Protein AF-F8FN67-F1 (afdb_monomer)

pLDDT: mean 71.43, std 18.21, range [33.31, 90.38]

Structure (mmCIF, N/CA/C/O backbone):
data_AF-F8FN67-F1
#
_entry.id   AF-F8FN67-F1
#
loop_
_atom_site.group_PDB
_atom_site.id
_atom_site.type_symbol
_atom_site.label_atom_id
_atom_site.label_alt_id
_atom_site.label_comp_id
_atom_site.label_asym_id
_atom_site.label_entity_id
_atom_site.label_seq_id
_atom_site.pdbx_PDB_ins_code
_atom_site.Cartn_x
_atom_site.Cartn_y
_atom_site.Cartn_z
_atom_site.occupancy
_atom_site.B_iso_or_equiv
_atom_site.auth_seq_id
_atom_site.auth_comp_id
_atom_site.auth_asym_id
_atom_site.auth_atom_id
_atom_site.pdbx_PDB_model_num
ATOM 1 N N . MET A 1 1 ? 22.986 -4.607 -17.324 1.00 46.34 1 MET A N 1
ATOM 2 C CA . MET A 1 1 ? 21.790 -3.738 -17.267 1.00 46.34 1 MET A CA 1
ATOM 3 C C . MET A 1 1 ? 22.023 -2.712 -16.168 1.00 46.34 1 MET A C 1
ATOM 5 O O . MET A 1 1 ? 22.145 -3.105 -15.016 1.00 46.34 1 MET A O 1
ATOM 9 N N . LYS A 1 2 ? 22.223 -1.430 -16.507 1.00 46.59 2 LYS A N 1
ATOM 10 C CA . LYS A 1 2 ? 22.364 -0.364 -15.502 1.00 46.59 2 LYS A CA 1
ATOM 11 C C . LYS A 1 2 ? 20.965 -0.042 -14.989 1.00 46.59 2 LYS A C 1
ATOM 13 O O . LYS A 1 2 ? 20.257 0.749 -15.600 1.00 46.59 2 LYS A O 1
ATOM 18 N N . PHE A 1 3 ? 20.554 -0.720 -13.922 1.00 57.34 3 PHE A N 1
ATOM 19 C CA . PHE A 1 3 ? 19.351 -0.337 -13.197 1.00 57.34 3 PHE A CA 1
ATOM 20 C C . PHE A 1 3 ? 19.550 1.086 -12.668 1.00 57.34 3 PHE A C 1
ATOM 22 O O . PHE A 1 3 ? 20.574 1.353 -12.029 1.00 57.34 3 PHE A O 1
ATOM 29 N N . PRO A 1 4 ? 18.635 2.019 -12.954 1.00 72.75 4 PRO A N 1
ATOM 30 C CA . PRO A 1 4 ? 18.733 3.345 -12.385 1.00 72.75 4 PRO A CA 1
ATOM 31 C C . PRO A 1 4 ? 18.597 3.267 -10.860 1.00 72.75 4 PRO A C 1
ATOM 33 O O . PRO A 1 4 ? 17.609 2.762 -10.329 1.00 72.75 4 PRO A O 1
ATOM 36 N N . TRP A 1 5 ? 19.589 3.792 -10.144 1.00 71.12 5 TRP A N 1
ATOM 37 C CA . TRP A 1 5 ? 19.638 3.798 -8.678 1.00 71.12 5 TRP A CA 1
ATOM 38 C C . TRP A 1 5 ? 18.404 4.456 -8.028 1.00 71.12 5 TRP A C 1
ATOM 40 O O . TRP A 1 5 ? 18.045 4.105 -6.903 1.00 71.12 5 TRP A O 1
ATOM 50 N N . TYR A 1 6 ? 17.722 5.360 -8.744 1.00 75.19 6 TYR A N 1
ATOM 51 C CA . TYR A 1 6 ? 16.528 6.051 -8.256 1.00 75.19 6 TYR A CA 1
ATOM 52 C C . TYR A 1 6 ? 15.323 5.113 -8.071 1.00 75.19 6 TYR A C 1
ATOM 54 O O . TYR A 1 6 ? 14.563 5.289 -7.123 1.00 75.19 6 TYR A O 1
ATOM 62 N N . GLU A 1 7 ? 15.156 4.082 -8.908 1.00 71.62 7 GLU A N 1
ATOM 63 C CA . GLU A 1 7 ? 14.030 3.142 -8.775 1.00 71.62 7 GLU A CA 1
ATOM 64 C C . GLU A 1 7 ? 14.198 2.228 -7.562 1.00 71.62 7 GLU A C 1
ATOM 66 O O . GLU A 1 7 ? 13.234 1.891 -6.869 1.00 71.62 7 GLU A O 1
ATOM 71 N N . TYR A 1 8 ? 15.441 1.846 -7.275 1.00 75.19 8 TYR A N 1
ATOM 72 C CA . TYR A 1 8 ? 15.770 1.074 -6.085 1.00 75.19 8 TYR A CA 1
ATOM 73 C C . TYR A 1 8 ? 15.570 1.909 -4.815 1.00 75.19 8 TYR A C 1
ATOM 75 O O . TYR A 1 8 ? 14.947 1.443 -3.860 1.00 75.19 8 TYR A O 1
ATOM 83 N N . ALA A 1 9 ? 16.016 3.169 -4.836 1.00 79.44 9 ALA A N 1
ATOM 84 C CA . ALA A 1 9 ? 15.790 4.111 -3.746 1.00 79.44 9 ALA A CA 1
ATOM 85 C C . ALA A 1 9 ? 14.291 4.340 -3.488 1.00 79.44 9 ALA A C 1
ATOM 87 O O . ALA A 1 9 ? 13.869 4.314 -2.334 1.00 79.44 9 ALA A O 1
ATOM 88 N N . ALA A 1 10 ? 13.475 4.483 -4.539 1.00 77.25 10 ALA A N 1
ATOM 89 C CA . ALA A 1 10 ? 12.026 4.630 -4.416 1.00 77.25 10 ALA A CA 1
ATOM 90 C C . ALA A 1 10 ? 11.368 3.396 -3.774 1.00 77.25 10 ALA A C 1
ATOM 92 O O . ALA A 1 10 ? 10.597 3.536 -2.826 1.00 77.25 10 ALA A O 1
ATOM 93 N N . ASN A 1 11 ? 11.722 2.183 -4.215 1.00 77.50 11 ASN A N 1
ATOM 94 C CA . ASN A 1 11 ? 11.206 0.950 -3.612 1.00 77.50 11 ASN A CA 1
ATOM 95 C C . ASN A 1 11 ? 11.574 0.846 -2.127 1.00 77.50 11 ASN A C 1
ATOM 97 O O . ASN A 1 11 ? 10.698 0.631 -1.290 1.00 77.50 11 ASN A O 1
ATOM 101 N N . ILE A 1 12 ? 12.846 1.052 -1.777 1.00 82.06 12 ILE A N 1
ATOM 102 C CA . ILE A 1 12 ? 13.275 1.022 -0.374 1.00 82.06 12 ILE A CA 1
ATOM 103 C C . ILE A 1 12 ?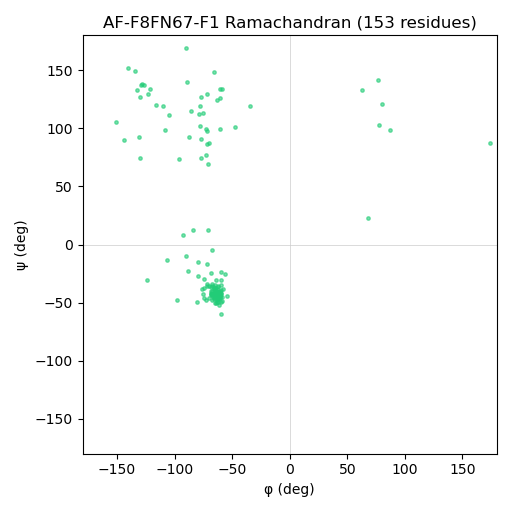 12.552 2.093 0.437 1.00 82.06 12 ILE A C 1
ATOM 105 O O . ILE A 1 12 ? 12.070 1.792 1.525 1.00 82.06 12 ILE A O 1
ATOM 109 N N . ALA A 1 13 ? 12.422 3.313 -0.084 1.00 84.12 13 ALA A N 1
ATOM 110 C CA . ALA A 1 13 ? 11.707 4.381 0.603 1.00 84.12 13 ALA A CA 1
ATOM 111 C C . ALA A 1 13 ? 10.250 3.986 0.885 1.00 84.12 13 ALA A C 1
ATOM 113 O O . ALA A 1 13 ? 9.796 4.136 2.016 1.00 84.12 13 ALA A O 1
ATOM 114 N N . THR A 1 14 ? 9.537 3.406 -0.089 1.00 80.81 14 THR A N 1
ATOM 115 C CA . THR A 1 14 ? 8.152 2.943 0.124 1.00 80.81 14 THR A CA 1
ATOM 116 C C . THR A 1 14 ? 8.056 1.845 1.183 1.00 80.81 14 THR A C 1
ATOM 118 O O . THR A 1 14 ? 7.180 1.908 2.043 1.00 80.81 14 THR A O 1
ATOM 121 N N . ILE A 1 15 ? 8.994 0.892 1.186 1.00 85.25 15 ILE A N 1
ATOM 122 C CA . ILE A 1 15 ? 9.070 -0.173 2.193 1.00 85.25 15 ILE A CA 1
ATOM 123 C C . ILE A 1 15 ? 9.326 0.424 3.577 1.00 85.25 15 ILE A C 1
ATOM 125 O O . ILE A 1 15 ? 8.638 0.072 4.530 1.00 85.25 15 ILE A O 1
ATOM 129 N N . VAL A 1 16 ? 10.299 1.330 3.701 1.00 87.56 16 VAL A N 1
ATOM 130 C CA . VAL A 1 16 ? 10.671 1.946 4.981 1.00 87.56 16 VAL A CA 1
ATOM 131 C C . VAL A 1 16 ? 9.527 2.799 5.518 1.00 87.56 16 VAL A C 1
ATOM 133 O O . VAL A 1 16 ? 9.200 2.685 6.694 1.00 87.56 16 VAL A O 1
ATOM 136 N N . ILE A 1 17 ? 8.874 3.601 4.673 1.00 86.00 17 ILE A N 1
ATOM 137 C CA . ILE A 1 17 ? 7.734 4.438 5.068 1.00 86.00 17 ILE A CA 1
ATOM 138 C C . ILE A 1 17 ? 6.534 3.565 5.456 1.00 86.00 17 ILE A C 1
ATOM 140 O O . ILE A 1 17 ? 5.934 3.793 6.505 1.00 86.00 17 ILE A O 1
ATOM 144 N N . GLY A 1 18 ? 6.210 2.535 4.667 1.00 83.69 18 GLY A N 1
ATOM 145 C CA . GLY A 1 18 ? 5.115 1.608 4.965 1.00 83.69 18 GLY A CA 1
ATOM 146 C C . GLY A 1 18 ? 5.364 0.790 6.235 1.00 83.69 18 GLY A C 1
ATOM 147 O O . GLY A 1 18 ? 4.474 0.650 7.076 1.00 83.69 18 GLY A O 1
ATOM 148 N N . ALA A 1 19 ? 6.590 0.302 6.436 1.00 85.75 19 ALA A N 1
ATOM 149 C CA . ALA A 1 19 ? 6.988 -0.419 7.642 1.00 85.75 19 ALA A CA 1
ATOM 150 C C . ALA A 1 19 ? 7.000 0.497 8.874 1.00 85.75 19 ALA A C 1
ATOM 152 O O . ALA A 1 19 ? 6.417 0.157 9.899 1.00 85.75 19 ALA A O 1
ATOM 153 N N . ALA A 1 20 ? 7.608 1.682 8.785 1.00 87.75 20 ALA A N 1
ATOM 154 C CA . ALA A 1 20 ? 7.634 2.639 9.888 1.00 87.75 20 ALA A CA 1
ATOM 155 C C . ALA A 1 20 ? 6.220 3.105 10.255 1.00 87.75 20 ALA A C 1
ATOM 157 O O . ALA A 1 20 ? 5.874 3.139 11.435 1.00 87.75 20 ALA A O 1
ATOM 158 N N . GLY A 1 21 ? 5.387 3.397 9.252 1.00 83.25 21 GLY A N 1
ATOM 159 C CA . GLY A 1 21 ? 3.992 3.776 9.429 1.00 83.25 21 GLY A CA 1
ATOM 160 C C . GLY A 1 21 ? 3.179 2.667 10.090 1.00 83.25 21 GLY A C 1
ATOM 161 O O . GLY A 1 21 ? 2.559 2.893 11.125 1.00 83.25 21 GLY A O 1
ATOM 162 N N . SER A 1 22 ? 3.226 1.443 9.559 1.00 84.50 22 SER A N 1
ATOM 163 C CA . SER A 1 22 ? 2.503 0.308 10.151 1.00 84.50 22 SER A CA 1
ATOM 164 C C . SER A 1 22 ? 2.966 0.010 11.580 1.00 84.50 22 SER A C 1
ATOM 166 O O . SER A 1 22 ? 2.125 -0.135 12.466 1.00 84.50 22 SER A O 1
ATOM 168 N N . LEU A 1 23 ? 4.274 0.020 11.854 1.00 85.88 23 LEU A N 1
ATOM 169 C CA . LEU A 1 23 ? 4.810 -0.156 13.208 1.00 85.88 23 LEU A CA 1
ATOM 170 C C . LEU A 1 23 ? 4.384 0.970 14.157 1.00 85.88 23 LEU A C 1
ATOM 172 O O . LEU A 1 23 ? 4.085 0.705 15.322 1.00 85.88 23 LEU A O 1
ATOM 176 N N . PHE A 1 24 ? 4.331 2.216 13.681 1.00 87.38 24 PHE A N 1
ATOM 177 C CA . PHE A 1 24 ? 3.874 3.354 14.477 1.00 87.38 24 PHE A CA 1
ATOM 178 C C . PHE A 1 24 ? 2.402 3.210 14.885 1.00 87.38 24 PHE A C 1
ATOM 180 O O . PHE A 1 24 ? 2.071 3.437 16.049 1.00 87.38 24 PHE A O 1
ATOM 187 N N . LEU A 1 25 ? 1.531 2.761 13.972 1.00 83.19 25 LEU A N 1
ATOM 188 C CA . LEU A 1 25 ? 0.123 2.487 14.284 1.00 83.19 25 LEU A CA 1
ATOM 189 C C . LEU A 1 25 ? -0.037 1.269 15.213 1.00 83.19 25 LEU A C 1
ATOM 191 O O . LEU A 1 25 ? -0.783 1.329 16.190 1.00 83.19 25 LEU A O 1
ATOM 195 N N . ILE A 1 26 ? 0.705 0.183 14.967 1.00 86.06 26 ILE A N 1
ATOM 196 C CA . ILE A 1 26 ? 0.653 -1.041 15.788 1.00 86.06 26 ILE A CA 1
ATOM 197 C C . ILE A 1 26 ? 1.088 -0.771 17.232 1.00 86.06 26 ILE A C 1
ATOM 199 O O . ILE A 1 26 ? 0.506 -1.334 18.159 1.00 86.06 26 ILE A O 1
ATOM 203 N N . LYS A 1 27 ? 2.068 0.117 17.448 1.00 84.12 27 LYS A N 1
ATOM 204 C CA . LYS A 1 27 ? 2.530 0.497 18.793 1.00 84.12 27 LYS A CA 1
ATOM 205 C C . LYS A 1 27 ? 1.433 1.103 19.670 1.00 84.12 27 LYS A C 1
ATOM 207 O O . LYS A 1 27 ? 1.566 1.045 20.888 1.00 84.12 27 LYS A O 1
ATOM 212 N N . ARG A 1 28 ? 0.370 1.667 19.086 1.00 83.00 28 ARG A N 1
ATOM 213 C CA . ARG A 1 28 ? -0.735 2.262 19.848 1.00 83.00 28 ARG A CA 1
ATOM 214 C C . ARG A 1 28 ? -1.612 1.200 20.514 1.00 83.00 28 ARG A C 1
ATOM 216 O O . ARG A 1 28 ? -1.848 1.297 21.709 1.00 83.00 28 ARG A O 1
ATOM 223 N N . ASP A 1 29 ? -2.021 0.170 19.766 1.00 83.62 29 ASP A N 1
ATOM 224 C CA . ASP A 1 29 ? -2.776 -0.982 20.288 1.00 83.62 29 ASP A CA 1
ATOM 225 C C . ASP A 1 29 ? -2.373 -2.292 19.589 1.00 83.62 29 ASP A C 1
ATOM 227 O O . ASP A 1 29 ? -2.983 -2.726 18.604 1.00 83.62 29 ASP A O 1
ATOM 231 N N . LEU A 1 30 ? -1.371 -2.976 20.147 1.00 82.38 30 LEU A N 1
ATOM 232 C CA . LEU A 1 30 ? -0.729 -4.133 19.514 1.00 82.38 30 LEU A CA 1
ATOM 233 C C . LEU A 1 30 ? -1.694 -5.300 19.233 1.00 82.38 30 LEU A C 1
ATOM 235 O O . LEU A 1 30 ? -1.568 -5.981 18.219 1.00 82.38 30 LEU A O 1
ATOM 239 N N . LYS A 1 31 ? -2.683 -5.524 20.109 1.00 85.00 31 LYS A N 1
ATOM 240 C CA . LYS A 1 31 ? -3.628 -6.650 19.986 1.00 85.00 31 LYS A CA 1
ATOM 241 C C . LYS A 1 31 ? -4.595 -6.485 18.814 1.00 85.00 31 LYS A C 1
ATOM 243 O O . LYS A 1 31 ? -4.816 -7.432 18.067 1.00 85.00 31 LYS A O 1
ATOM 248 N N . ARG A 1 32 ? -5.188 -5.296 18.661 1.00 85.25 32 ARG A N 1
ATOM 249 C CA . ARG A 1 32 ? -6.184 -5.032 17.609 1.00 85.25 32 ARG A CA 1
ATOM 250 C C . ARG A 1 32 ? -5.502 -4.762 16.274 1.00 85.25 32 ARG A C 1
ATOM 252 O O . ARG A 1 32 ? -5.834 -5.402 15.281 1.00 85.25 32 ARG A O 1
ATOM 259 N N . TYR A 1 33 ? -4.514 -3.868 16.261 1.00 85.50 33 TYR A N 1
ATOM 260 C CA . TYR A 1 33 ? -3.828 -3.495 15.026 1.00 85.50 33 TYR A CA 1
ATOM 261 C C . TYR A 1 33 ? -2.865 -4.578 14.533 1.00 85.50 33 TYR A C 1
ATOM 263 O O . TYR A 1 33 ? -2.723 -4.735 13.327 1.00 85.50 33 TYR A O 1
ATOM 271 N N . GLY A 1 34 ? -2.268 -5.383 15.420 1.00 84.94 34 GLY A N 1
ATOM 272 C CA . GLY A 1 34 ? -1.431 -6.518 15.015 1.00 84.94 34 GLY A CA 1
ATOM 273 C C . GLY A 1 34 ? -2.218 -7.616 14.293 1.00 84.94 34 GLY A C 1
ATOM 274 O O . GLY A 1 34 ? -1.776 -8.108 13.256 1.00 84.94 34 GLY A O 1
ATOM 275 N N . LEU A 1 35 ? -3.421 -7.954 14.781 1.00 88.56 35 LEU A N 1
ATOM 276 C CA . LEU A 1 35 ? -4.300 -8.912 14.101 1.00 88.56 35 LEU A CA 1
ATOM 277 C C . LEU A 1 35 ? -4.770 -8.369 12.742 1.00 88.56 35 LEU A C 1
ATOM 279 O O . LEU A 1 35 ? -4.734 -9.090 11.746 1.00 88.56 35 LEU A O 1
ATOM 283 N N . LEU A 1 36 ? -5.162 -7.088 12.686 1.00 87.94 36 LEU A N 1
ATOM 284 C CA . LEU A 1 36 ? -5.516 -6.431 11.424 1.00 87.94 36 LEU A CA 1
ATOM 285 C C . LEU A 1 36 ? -4.345 -6.407 10.436 1.00 87.94 36 LEU A C 1
ATOM 287 O O . LEU A 1 36 ? -4.559 -6.615 9.244 1.00 87.94 36 LEU A O 1
ATOM 291 N N . PHE A 1 37 ? -3.121 -6.170 10.908 1.00 88.69 37 PHE A N 1
ATOM 292 C CA . PHE A 1 37 ? -1.924 -6.174 10.070 1.00 88.69 37 PHE A CA 1
ATOM 293 C C . PHE A 1 37 ? -1.690 -7.550 9.435 1.00 88.69 37 PHE A C 1
ATOM 295 O O . PHE A 1 37 ? -1.492 -7.637 8.228 1.00 88.69 37 PHE A O 1
ATOM 302 N N . LEU A 1 38 ? -1.789 -8.635 10.213 1.00 89.12 38 LEU A N 1
ATOM 303 C CA . LEU A 1 38 ? -1.633 -9.994 9.682 1.00 89.12 38 LEU A CA 1
ATOM 304 C C . LEU A 1 38 ? -2.741 -10.370 8.693 1.00 89.12 38 LEU A C 1
ATOM 306 O O . LEU A 1 38 ? -2.445 -10.883 7.615 1.00 89.12 38 LEU A O 1
ATOM 310 N N . LEU A 1 39 ? -4.004 -10.084 9.027 1.00 90.06 39 LEU A N 1
ATOM 311 C CA . LEU A 1 39 ? -5.142 -10.355 8.142 1.00 90.06 39 LEU A CA 1
ATOM 312 C C . LEU A 1 39 ? -5.038 -9.567 6.833 1.00 90.06 39 LEU A C 1
ATOM 314 O O . LEU A 1 39 ? -5.193 -10.137 5.756 1.00 90.06 39 LEU A O 1
ATOM 318 N N . SER A 1 40 ? -4.737 -8.271 6.910 1.00 89.06 40 SER A N 1
ATOM 319 C CA . SER A 1 40 ? -4.585 -7.428 5.719 1.00 89.06 40 SER A CA 1
ATOM 320 C C . SER A 1 40 ? -3.358 -7.798 4.891 1.00 89.06 40 SER A C 1
ATOM 322 O O . SER A 1 40 ? -3.442 -7.792 3.667 1.00 89.06 40 SER A O 1
ATOM 324 N N . GLY A 1 41 ? -2.249 -8.187 5.524 1.00 85.75 41 GLY A N 1
ATOM 325 C CA . GLY A 1 41 ? -1.062 -8.680 4.830 1.00 85.75 41 GLY A CA 1
ATOM 326 C C . GLY A 1 41 ? -1.339 -9.979 4.076 1.00 85.75 41 GLY A C 1
ATOM 327 O O . GLY A 1 41 ? -0.972 -10.097 2.906 1.00 85.75 41 GLY A O 1
ATOM 328 N N . ALA A 1 42 ? -2.044 -10.926 4.703 1.00 88.81 42 ALA A N 1
ATOM 329 C CA . ALA A 1 42 ? -2.429 -12.189 4.076 1.00 88.81 42 ALA A CA 1
ATOM 330 C C . ALA A 1 42 ? -3.394 -11.974 2.900 1.00 88.81 42 ALA A C 1
ATOM 332 O O . ALA A 1 42 ? -3.139 -12.456 1.796 1.00 88.81 42 ALA A O 1
ATOM 333 N N . VAL A 1 43 ? -4.466 -11.203 3.111 1.00 89.44 43 VAL A N 1
ATOM 334 C CA . VAL A 1 43 ? -5.462 -10.909 2.068 1.00 89.44 43 VAL A CA 1
ATOM 335 C C . VAL A 1 43 ? -4.843 -10.091 0.936 1.00 89.44 43 VAL A C 1
ATOM 337 O O . VAL A 1 43 ? -5.037 -10.427 -0.227 1.00 89.44 43 VAL A O 1
ATOM 340 N N . GLY A 1 44 ? -4.051 -9.064 1.250 1.00 84.69 44 GLY A N 1
ATOM 341 C CA . GLY A 1 44 ? -3.386 -8.215 0.261 1.00 84.69 44 GLY A CA 1
ATOM 342 C C . GLY A 1 44 ? -2.391 -8.978 -0.609 1.00 84.69 44 GLY A C 1
ATOM 343 O O . GLY A 1 44 ? -2.394 -8.835 -1.832 1.00 84.69 44 GLY A O 1
ATOM 344 N N . THR A 1 45 ? -1.587 -9.845 0.011 1.00 85.12 45 THR A N 1
ATOM 345 C CA . THR A 1 45 ? -0.666 -10.727 -0.719 1.00 85.12 45 THR A CA 1
ATOM 346 C C . THR A 1 45 ? -1.435 -11.710 -1.599 1.00 85.12 45 THR A C 1
ATOM 348 O O . THR A 1 45 ? -1.080 -11.883 -2.764 1.00 85.12 45 THR A O 1
ATOM 351 N N . GLY A 1 46 ? -2.504 -12.321 -1.077 1.00 86.38 46 GLY A N 1
ATOM 352 C CA . GLY A 1 46 ? -3.351 -13.247 -1.831 1.00 86.38 46 GLY A CA 1
ATOM 353 C C . GLY A 1 46 ? -4.026 -12.588 -3.034 1.00 86.38 46 GLY A C 1
ATOM 354 O O . GLY A 1 46 ? -4.015 -13.148 -4.128 1.00 86.38 46 GLY A O 1
ATOM 355 N N . LEU A 1 47 ? -4.540 -11.367 -2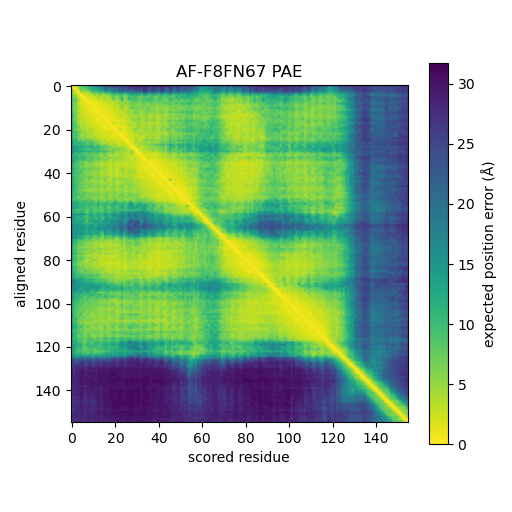.865 1.00 84.50 47 LEU A N 1
ATOM 356 C CA . LEU A 1 47 ? -5.167 -10.601 -3.942 1.00 84.50 47 LEU A CA 1
ATOM 357 C C . LEU A 1 47 ? -4.150 -10.230 -5.033 1.00 84.50 47 LEU A C 1
ATOM 359 O O . LEU A 1 47 ? -4.417 -10.423 -6.216 1.00 84.50 47 LEU A O 1
ATOM 363 N N . CYS A 1 48 ? -2.951 -9.779 -4.645 1.00 79.75 48 CYS A N 1
ATOM 364 C CA . CYS A 1 48 ? -1.871 -9.515 -5.600 1.00 79.75 48 CYS A CA 1
ATOM 365 C C . CYS A 1 48 ? -1.442 -10.780 -6.345 1.00 79.75 48 CYS A C 1
ATOM 367 O O . CYS A 1 48 ? -1.213 -10.736 -7.552 1.00 79.75 48 CYS A O 1
ATOM 369 N N . TYR A 1 49 ? -1.355 -11.916 -5.650 1.00 81.56 49 TYR A N 1
ATOM 370 C CA . TYR A 1 49 ? -1.045 -13.194 -6.283 1.00 81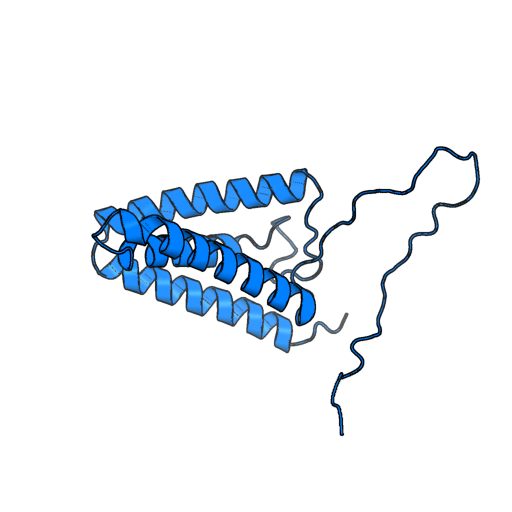.56 49 TYR A CA 1
ATOM 371 C C . TYR A 1 49 ? -2.112 -13.580 -7.315 1.00 81.56 49 TYR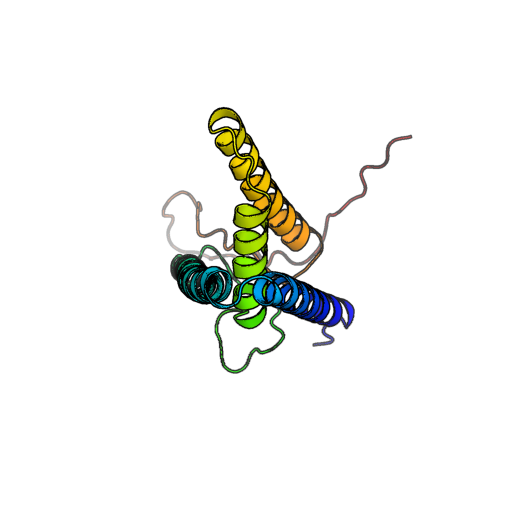 A C 1
ATOM 373 O O . TYR A 1 49 ? -1.767 -13.971 -8.428 1.00 81.56 49 TYR A O 1
ATOM 381 N N . ALA A 1 50 ? -3.395 -13.392 -6.989 1.00 84.06 50 ALA A N 1
ATOM 382 C CA . ALA A 1 50 ? -4.496 -13.626 -7.919 1.00 84.06 50 ALA A CA 1
ATOM 383 C C . ALA A 1 50 ? -4.401 -12.734 -9.169 1.00 84.06 50 ALA A C 1
ATOM 385 O O . ALA A 1 50 ? -4.598 -13.224 -10.278 1.00 84.06 50 ALA A O 1
ATOM 386 N N . PHE A 1 51 ? -4.032 -11.458 -9.024 1.00 80.44 51 PHE A N 1
ATOM 387 C CA . PHE A 1 51 ? -3.858 -10.553 -10.165 1.00 80.44 51 PHE A CA 1
ATOM 388 C C . PHE A 1 51 ? -2.671 -10.913 -11.066 1.00 80.44 51 PHE A C 1
ATOM 390 O O . PHE A 1 51 ? -2.760 -10.776 -12.287 1.00 80.44 51 PHE A O 1
ATOM 397 N N . VAL A 1 52 ? -1.575 -11.409 -10.492 1.00 79.12 52 VAL A N 1
ATOM 398 C CA . VAL A 1 52 ? -0.445 -11.934 -11.275 1.00 79.12 52 VAL A CA 1
ATOM 399 C C . VAL A 1 52 ? -0.832 -13.213 -12.001 1.00 79.12 52 VAL A C 1
ATOM 401 O O . VAL A 1 52 ? -0.495 -13.372 -13.170 1.00 79.12 52 VAL A O 1
ATOM 404 N N . LEU A 1 53 ? -1.565 -14.107 -11.333 1.00 80.00 53 LEU A N 1
ATOM 405 C CA . LEU A 1 53 ? -2.028 -15.361 -11.925 1.00 80.00 53 LEU A CA 1
ATOM 406 C C . LEU A 1 53 ? -3.031 -15.120 -13.061 1.00 80.00 53 LEU A C 1
ATOM 408 O O . LEU A 1 53 ? -2.961 -15.781 -14.091 1.00 80.00 53 LEU A O 1
ATOM 412 N N . ALA A 1 54 ? -3.912 -14.132 -12.902 1.00 80.00 54 ALA A N 1
ATOM 413 C CA . ALA A 1 54 ? -4.816 -13.663 -13.950 1.00 80.00 54 ALA A CA 1
ATOM 414 C C . ALA A 1 54 ? -4.085 -12.960 -15.110 1.00 80.00 54 ALA A C 1
ATOM 416 O O . ALA A 1 54 ? -4.719 -12.582 -16.091 1.00 80.00 54 ALA A O 1
ATOM 417 N N . GLY A 1 55 ? -2.767 -12.759 -15.006 1.00 71.25 55 GLY A N 1
ATOM 418 C CA . GLY A 1 55 ? -1.970 -12.098 -16.029 1.00 71.25 55 GLY A CA 1
ATOM 419 C C . GLY A 1 55 ? -2.291 -10.614 -16.177 1.00 71.25 55 GLY A C 1
ATOM 420 O O . GLY A 1 55 ? -2.026 -10.062 -17.231 1.00 71.25 55 GLY A O 1
ATOM 421 N N . LEU A 1 56 ? -2.854 -9.955 -15.159 1.00 72.00 56 LEU A N 1
ATOM 422 C CA . LEU A 1 56 ? -3.154 -8.516 -15.196 1.00 72.00 56 LEU A CA 1
ATOM 423 C C . LEU A 1 56 ? -1.902 -7.669 -14.914 1.00 72.00 56 LEU A C 1
ATOM 425 O O . LEU A 1 56 ? -1.788 -6.549 -15.409 1.00 72.00 56 LEU A O 1
ATOM 429 N N . TYR A 1 57 ? -0.941 -8.221 -14.162 1.00 69.56 57 TYR A N 1
ATOM 430 C CA . TYR A 1 57 ? 0.277 -7.526 -13.738 1.00 69.56 57 TYR A CA 1
ATOM 431 C C . TYR A 1 57 ? 1.552 -8.280 -14.093 1.00 69.56 57 TYR A C 1
ATOM 433 O O . TYR A 1 57 ? 1.693 -9.474 -13.827 1.00 69.56 57 TYR A O 1
ATOM 441 N N . ILE A 1 58 ? 2.535 -7.525 -14.581 1.00 68.94 58 ILE A N 1
ATOM 442 C CA . ILE A 1 58 ? 3.934 -7.930 -14.690 1.00 68.94 58 ILE A CA 1
ATOM 443 C C . ILE A 1 58 ? 4.780 -6.935 -13.898 1.00 68.94 58 ILE A C 1
ATOM 445 O O . ILE A 1 58 ? 4.638 -5.722 -14.042 1.00 68.94 58 ILE A O 1
ATOM 449 N N . PHE A 1 59 ? 5.712 -7.444 -13.092 1.00 68.75 59 PHE A N 1
ATOM 450 C CA . PHE A 1 59 ? 6.710 -6.615 -12.410 1.00 68.75 59 PHE A CA 1
ATOM 451 C C . PHE A 1 59 ? 8.082 -6.856 -13.056 1.00 68.75 59 PHE A C 1
ATOM 453 O O . PHE A 1 59 ? 8.717 -7.880 -12.776 1.00 68.75 59 PHE A O 1
ATOM 460 N N . PRO A 1 60 ? 8.540 -5.983 -13.970 1.00 61.38 60 PRO A N 1
ATOM 461 C CA . PRO A 1 60 ? 9.839 -6.151 -14.617 1.00 61.38 60 PRO A CA 1
ATOM 462 C C . PRO A 1 60 ? 10.994 -5.752 -13.684 1.00 61.38 60 PRO A C 1
ATOM 464 O O . PRO A 1 60 ? 12.001 -6.459 -13.625 1.00 61.38 60 PRO A O 1
ATOM 467 N N . ASN A 1 61 ? 10.823 -4.697 -12.878 1.00 60.44 61 ASN A N 1
ATOM 468 C CA . ASN A 1 61 ? 11.831 -4.231 -11.924 1.00 60.44 61 ASN A CA 1
ATOM 469 C C . ASN A 1 61 ? 11.459 -4.619 -10.492 1.00 60.44 61 ASN A C 1
ATOM 47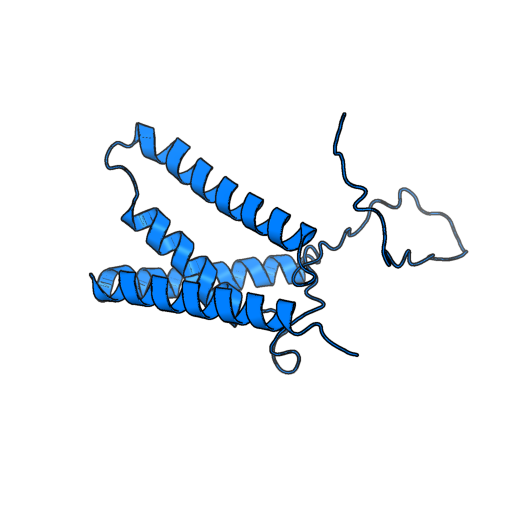1 O O . ASN A 1 61 ? 10.505 -4.101 -9.917 1.00 60.44 61 ASN A O 1
ATOM 475 N N . ARG A 1 62 ? 12.231 -5.543 -9.904 1.00 65.00 62 ARG A N 1
ATOM 476 C CA . ARG A 1 62 ? 12.028 -6.041 -8.536 1.00 65.00 62 ARG A CA 1
ATOM 477 C C . ARG A 1 62 ? 13.334 -5.933 -7.749 1.00 65.00 62 ARG A C 1
ATOM 479 O O . ARG A 1 62 ? 14.370 -6.319 -8.284 1.00 65.00 62 ARG A O 1
ATOM 486 N N . PRO A 1 63 ? 13.300 -5.498 -6.479 1.00 54.94 63 PRO A N 1
ATOM 487 C CA . PRO A 1 63 ? 14.499 -5.421 -5.642 1.00 54.94 63 PRO A CA 1
ATOM 488 C C . PRO A 1 63 ? 15.072 -6.802 -5.273 1.00 54.94 63 PRO A C 1
ATOM 490 O O . PRO A 1 63 ? 16.263 -6.913 -5.010 1.00 54.94 63 PRO A O 1
ATOM 493 N N . ILE A 1 64 ? 14.252 -7.863 -5.280 1.00 57.59 64 ILE A N 1
ATOM 494 C CA . ILE A 1 64 ? 14.673 -9.253 -5.035 1.00 57.59 64 ILE A CA 1
ATOM 495 C C . ILE A 1 64 ? 14.090 -10.120 -6.158 1.00 57.59 64 ILE A C 1
ATOM 497 O O . ILE A 1 64 ? 12.945 -10.557 -6.083 1.00 57.59 64 ILE A O 1
ATOM 501 N N . GLN A 1 65 ? 14.856 -10.328 -7.231 1.00 57.09 65 GLN A N 1
ATOM 502 C CA . GLN A 1 65 ? 14.416 -11.096 -8.409 1.00 57.09 65 GLN A CA 1
ATOM 503 C C . GLN A 1 65 ? 14.499 -12.620 -8.210 1.00 57.09 65 GLN A C 1
ATOM 505 O O . GLN A 1 65 ? 13.918 -13.369 -8.986 1.00 57.09 65 GLN A O 1
ATOM 510 N N . THR A 1 66 ? 15.211 -13.086 -7.180 1.00 53.69 66 THR A N 1
ATOM 511 C CA . THR A 1 66 ? 15.702 -14.473 -7.117 1.00 53.69 66 THR A CA 1
ATOM 512 C C . THR A 1 66 ? 14.726 -15.477 -6.495 1.00 53.69 66 THR A C 1
ATOM 514 O O . THR A 1 66 ? 14.864 -16.667 -6.741 1.00 53.69 66 THR A O 1
ATOM 517 N N . ILE A 1 67 ? 13.762 -15.038 -5.673 1.00 55.91 67 ILE A N 1
ATOM 518 C CA . ILE A 1 67 ? 12.944 -15.964 -4.855 1.00 55.91 67 ILE A CA 1
ATOM 519 C C . ILE A 1 67 ? 11.437 -15.803 -5.104 1.00 55.91 67 ILE A C 1
ATOM 521 O O . ILE A 1 67 ? 10.701 -16.780 -5.013 1.00 55.91 67 ILE A O 1
ATOM 525 N N . TRP A 1 68 ? 10.956 -14.602 -5.448 1.00 57.38 68 TRP A N 1
ATOM 526 C CA . TRP A 1 68 ? 9.517 -14.326 -5.489 1.00 57.38 68 TRP A CA 1
ATOM 527 C C . TRP A 1 68 ? 9.075 -13.664 -6.796 1.00 57.38 68 TRP A C 1
ATOM 529 O O . TRP A 1 68 ? 9.533 -12.582 -7.165 1.00 57.38 68 TRP A O 1
ATOM 539 N N . SER A 1 69 ? 8.070 -14.267 -7.436 1.00 61.31 69 SER A N 1
ATOM 540 C CA . SER A 1 69 ? 7.352 -13.717 -8.594 1.00 61.31 69 SER A CA 1
ATOM 541 C C . SER A 1 69 ? 6.443 -12.529 -8.258 1.00 61.31 69 SER A C 1
ATOM 543 O O . SER A 1 69 ? 5.699 -12.081 -9.130 1.00 61.31 69 SER A O 1
ATOM 545 N N . LEU A 1 70 ? 6.556 -11.930 -7.065 1.00 67.12 70 LEU A N 1
ATOM 546 C CA . LEU A 1 70 ? 5.912 -10.671 -6.668 1.00 67.12 70 LEU A CA 1
ATOM 547 C C . LEU A 1 70 ? 6.858 -9.802 -5.820 1.00 67.12 70 LEU A C 1
ATOM 549 O O . LEU A 1 70 ? 7.686 -10.353 -5.092 1.00 67.12 70 LEU A O 1
ATOM 553 N N . PRO A 1 71 ? 6.716 -8.462 -5.841 1.00 71.81 71 PRO A N 1
ATOM 554 C CA . PRO A 1 71 ? 7.353 -7.565 -4.877 1.00 71.81 71 PRO A CA 1
ATOM 555 C C . PRO A 1 71 ? 6.689 -7.708 -3.494 1.00 71.81 71 PRO A C 1
ATOM 557 O O . PRO A 1 71 ? 5.993 -6.816 -3.012 1.00 71.81 71 PRO A O 1
ATOM 560 N N . PHE A 1 72 ? 6.900 -8.860 -2.853 1.00 75.06 72 PHE A N 1
ATOM 561 C CA . PHE A 1 72 ? 6.246 -9.263 -1.604 1.00 75.06 72 PHE A CA 1
ATOM 562 C C . PHE A 1 72 ? 6.408 -8.221 -0.492 1.00 75.06 72 PHE A C 1
ATOM 564 O O . PHE A 1 72 ? 5.440 -7.856 0.169 1.00 75.06 72 PHE A O 1
ATOM 571 N N . LEU A 1 73 ? 7.620 -7.684 -0.329 1.00 76.44 73 LEU A N 1
ATOM 572 C CA . LEU A 1 73 ? 7.930 -6.743 0.747 1.00 76.44 73 LEU A CA 1
ATOM 573 C C . LEU A 1 73 ? 7.157 -5.422 0.624 1.00 76.44 73 LEU A C 1
ATOM 575 O O . LEU A 1 73 ? 6.716 -4.870 1.628 1.00 76.44 73 LEU A O 1
ATOM 579 N N . VAL A 1 74 ? 6.967 -4.931 -0.604 1.00 76.88 74 VAL A N 1
ATOM 580 C CA . VAL A 1 74 ? 6.193 -3.709 -0.869 1.00 76.88 74 VAL A CA 1
ATOM 581 C C . VAL A 1 74 ? 4.723 -3.957 -0.542 1.00 76.88 74 VAL A C 1
ATOM 583 O O . VAL A 1 74 ? 4.101 -3.154 0.143 1.00 76.88 74 VAL A O 1
ATOM 586 N N . MET A 1 75 ? 4.179 -5.111 -0.936 1.00 79.81 75 MET A N 1
ATOM 587 C CA . MET A 1 75 ? 2.772 -5.437 -0.685 1.00 79.81 75 MET A CA 1
ATOM 588 C C . MET A 1 75 ? 2.471 -5.645 0.801 1.00 79.81 75 MET A C 1
ATOM 590 O O . MET A 1 75 ? 1.490 -5.109 1.309 1.00 79.81 75 MET A O 1
ATOM 594 N N . VAL A 1 76 ? 3.341 -6.352 1.524 1.00 83.81 76 VAL A N 1
ATOM 595 C CA . VAL A 1 76 ? 3.181 -6.625 2.963 1.00 83.81 76 VAL A CA 1
ATOM 596 C C . VAL A 1 76 ? 3.408 -5.385 3.831 1.00 83.81 76 VAL A C 1
ATOM 598 O O . VAL A 1 76 ? 2.994 -5.359 4.984 1.00 83.81 76 VAL A O 1
ATOM 601 N N . THR A 1 77 ? 4.026 -4.330 3.305 1.00 83.62 77 THR A N 1
ATOM 602 C CA . THR A 1 77 ? 4.189 -3.067 4.042 1.00 83.62 77 THR A CA 1
ATOM 603 C C . THR A 1 77 ? 3.120 -2.051 3.659 1.00 83.62 77 THR A C 1
ATOM 605 O O . THR A 1 77 ? 2.477 -1.479 4.538 1.00 83.62 77 THR A O 1
ATOM 608 N N . PHE A 1 78 ? 2.877 -1.859 2.362 1.00 82.12 78 PHE A N 1
ATOM 609 C CA . PHE A 1 78 ? 1.969 -0.836 1.857 1.00 82.12 78 PHE A CA 1
ATOM 610 C C . PHE A 1 78 ? 0.496 -1.190 2.072 1.00 82.12 78 PHE A C 1
ATOM 612 O O . PHE A 1 78 ? -0.260 -0.359 2.571 1.00 82.12 78 PHE A O 1
ATOM 619 N N . VAL A 1 79 ? 0.078 -2.428 1.772 1.00 85.31 79 VAL A N 1
ATOM 620 C CA . VAL A 1 79 ? -1.335 -2.821 1.917 1.00 85.31 79 VAL A CA 1
ATOM 621 C C . VAL A 1 79 ? -1.785 -2.741 3.378 1.00 85.31 79 VAL A C 1
ATOM 623 O O . VAL A 1 79 ? -2.792 -2.076 3.647 1.00 85.31 79 VAL A O 1
ATOM 626 N N . PRO A 1 80 ? -1.054 -3.317 4.352 1.00 86.19 80 PRO A N 1
ATOM 627 C CA . PRO A 1 80 ? -1.456 -3.201 5.746 1.00 86.19 80 PRO A CA 1
ATOM 628 C C . PRO A 1 80 ? -1.401 -1.768 6.257 1.00 86.19 80 PRO A C 1
ATOM 630 O O . PRO A 1 80 ? -2.266 -1.383 7.037 1.00 86.19 80 PRO A O 1
ATOM 633 N N . PHE A 1 81 ? -0.440 -0.954 5.807 1.00 86.62 81 PHE A N 1
ATOM 634 C CA . PHE A 1 81 ? -0.382 0.461 6.169 1.00 86.62 81 PHE A CA 1
ATOM 635 C C . PHE A 1 81 ? -1.651 1.211 5.743 1.00 86.62 81 PHE A C 1
ATOM 637 O O . PHE A 1 81 ? -2.271 1.875 6.576 1.00 86.62 81 PHE A O 1
ATOM 644 N N . THR A 1 82 ? -2.092 1.052 4.493 1.00 84.75 82 THR A N 1
ATOM 645 C CA . THR A 1 82 ? -3.305 1.713 3.986 1.00 84.75 82 THR A CA 1
ATOM 646 C C . THR A 1 82 ? -4.562 1.217 4.702 1.00 84.75 82 THR A C 1
ATOM 648 O O . THR A 1 82 ? -5.436 2.017 5.036 1.00 84.75 82 THR A O 1
ATOM 651 N N . VAL A 1 83 ? -4.646 -0.082 5.015 1.00 87.75 83 VAL A N 1
ATOM 652 C CA . VAL A 1 83 ? -5.768 -0.647 5.786 1.00 87.75 83 VAL A CA 1
ATOM 653 C C . VAL A 1 83 ? -5.787 -0.111 7.219 1.00 87.75 83 VAL A C 1
ATOM 655 O O . VAL A 1 83 ? -6.834 0.328 7.694 1.00 87.75 83 VAL A O 1
ATOM 658 N N . LEU A 1 84 ? -4.643 -0.105 7.906 1.00 87.69 84 LEU A N 1
ATOM 659 C CA . LEU A 1 84 ? -4.518 0.416 9.269 1.00 87.69 84 LEU A CA 1
ATOM 660 C C . LEU A 1 84 ? -4.888 1.902 9.328 1.00 87.69 84 LEU A C 1
ATOM 662 O O . LEU A 1 84 ? -5.681 2.298 10.183 1.00 87.69 84 LEU A O 1
ATOM 666 N N . ALA A 1 85 ? -4.375 2.705 8.392 1.00 86.12 85 ALA A N 1
ATOM 667 C CA . ALA A 1 85 ? -4.715 4.118 8.280 1.00 86.12 85 ALA A CA 1
ATOM 668 C C . ALA A 1 85 ? -6.216 4.313 8.011 1.00 86.12 85 ALA A C 1
ATOM 670 O O . ALA A 1 85 ? -6.868 5.096 8.700 1.00 86.12 85 ALA A O 1
ATOM 671 N N . GLY A 1 86 ? -6.792 3.551 7.076 1.00 84.69 86 GLY A N 1
ATOM 672 C CA . GLY A 1 86 ? -8.216 3.631 6.751 1.00 84.69 86 GLY A CA 1
ATOM 673 C C . GLY A 1 86 ? -9.132 3.260 7.919 1.00 84.69 86 GLY A C 1
ATOM 674 O O . GLY A 1 86 ? -10.176 3.873 8.123 1.00 84.69 86 GLY A O 1
ATOM 675 N N . VAL A 1 87 ? -8.750 2.278 8.734 1.00 85.75 87 VAL A N 1
ATOM 676 C CA . VAL A 1 87 ? -9.543 1.898 9.911 1.00 85.75 87 VAL A CA 1
ATOM 677 C C . VAL A 1 87 ? -9.385 2.921 11.036 1.00 85.75 87 VAL A C 1
ATOM 679 O O . VAL A 1 87 ? -10.382 3.301 11.648 1.00 85.75 87 VAL A O 1
ATOM 682 N N . GLN A 1 88 ? -8.165 3.401 11.289 1.00 85.31 88 GLN A N 1
ATOM 683 C CA . GLN A 1 88 ? -7.891 4.334 12.384 1.00 85.31 88 GLN A CA 1
ATOM 684 C C . GLN A 1 88 ? -8.522 5.713 12.160 1.00 85.31 88 GLN A C 1
ATOM 686 O O . GLN A 1 88 ? -9.039 6.308 13.104 1.00 85.31 88 GLN A O 1
ATOM 691 N N . PHE A 1 89 ? -8.486 6.228 10.930 1.00 84.69 89 PHE A N 1
ATOM 692 C CA . PHE A 1 89 ? -9.017 7.554 10.603 1.00 84.69 89 PHE A CA 1
ATOM 693 C C . PHE A 1 89 ? -10.483 7.520 10.132 1.00 84.69 89 PHE A C 1
ATOM 695 O O . PHE A 1 89 ? -11.015 8.548 9.711 1.00 84.69 89 PHE A O 1
ATOM 702 N N . SER A 1 90 ? -11.163 6.370 10.226 1.00 84.19 90 SER A N 1
ATOM 703 C CA . SER A 1 90 ? -12.567 6.248 9.825 1.00 84.19 90 SER A CA 1
ATOM 704 C C . SER A 1 90 ? -13.473 7.185 10.647 1.00 84.19 90 SER A C 1
ATOM 706 O O . SER A 1 90 ? -13.446 7.140 11.880 1.00 84.19 90 SER A O 1
ATOM 708 N N . PRO A 1 91 ? -14.392 7.934 10.006 1.00 85.19 91 PRO A N 1
ATOM 709 C CA . PRO A 1 91 ? -15.366 8.763 10.711 1.00 85.19 91 PRO A CA 1
ATOM 710 C C . PRO A 1 91 ? -16.354 7.910 11.524 1.00 85.19 91 PRO A C 1
ATOM 712 O O . PRO A 1 91 ? -16.701 6.790 11.131 1.00 85.19 91 PRO A O 1
ATOM 715 N N . GLN A 1 92 ? -16.839 8.453 12.650 1.00 85.50 92 GLN A N 1
ATOM 716 C CA . GLN A 1 92 ? -17.812 7.760 13.508 1.00 85.50 92 GLN A CA 1
ATOM 717 C C . GLN A 1 92 ? -19.210 7.678 12.881 1.00 85.50 92 GLN A C 1
ATOM 719 O O . GLN A 1 92 ? -19.922 6.695 13.070 1.00 85.50 92 GLN A O 1
ATOM 724 N N . ARG A 1 93 ? -19.610 8.698 12.111 1.00 89.12 93 ARG A N 1
ATOM 725 C CA . ARG A 1 93 ? -20.926 8.738 11.461 1.00 89.12 93 ARG A CA 1
ATOM 726 C C . ARG A 1 93 ? -20.940 7.831 10.231 1.00 89.12 93 ARG A C 1
ATOM 728 O O . ARG A 1 93 ? -20.117 8.001 9.335 1.00 89.12 93 ARG A O 1
ATOM 735 N N . TRP A 1 94 ? -21.919 6.927 10.156 1.00 81.38 94 TRP A N 1
ATOM 736 C CA . TRP A 1 94 ? -22.049 5.955 9.061 1.00 81.38 94 TRP A CA 1
ATOM 737 C C . TRP A 1 94 ? -22.163 6.611 7.678 1.00 81.38 94 TRP A C 1
ATOM 739 O O . TRP A 1 94 ? -21.514 6.162 6.739 1.00 81.38 94 TRP A O 1
ATOM 749 N N . ILE A 1 95 ? -22.874 7.741 7.579 1.00 90.38 95 ILE A N 1
ATOM 750 C CA . ILE A 1 95 ? -23.056 8.473 6.315 1.00 90.38 95 ILE A CA 1
ATOM 751 C C . ILE A 1 95 ? -21.724 8.929 5.688 1.00 90.38 95 ILE A C 1
ATOM 753 O O . ILE A 1 95 ? -21.594 8.982 4.471 1.00 90.38 95 ILE A O 1
ATOM 757 N N . TRP A 1 96 ? -20.710 9.201 6.518 1.00 87.56 96 TRP A N 1
ATOM 758 C CA . TRP A 1 96 ? -19.389 9.642 6.068 1.00 87.56 96 TRP A CA 1
ATOM 759 C C . TRP A 1 96 ? -18.423 8.484 5.817 1.00 87.56 96 TRP A C 1
ATOM 761 O O . TRP A 1 96 ? -17.367 8.703 5.232 1.00 87.56 96 TRP A O 1
ATOM 771 N N . LYS A 1 97 ? -18.765 7.249 6.207 1.00 85.81 97 LYS A N 1
ATOM 772 C CA . LYS A 1 97 ? -17.902 6.086 5.952 1.00 85.81 97 LYS A CA 1
ATOM 773 C C . LYS A 1 97 ? -17.807 5.774 4.462 1.00 85.81 97 LYS A C 1
ATOM 775 O O . LYS A 1 97 ? -16.717 5.483 3.987 1.00 85.81 97 LYS A O 1
ATOM 780 N N . ILE A 1 98 ? -18.913 5.873 3.726 1.00 88.38 98 ILE A N 1
ATOM 781 C CA . ILE A 1 98 ? -18.957 5.570 2.287 1.00 88.38 98 ILE A CA 1
ATOM 782 C C . ILE A 1 98 ? -17.988 6.462 1.489 1.00 88.38 98 ILE A C 1
ATOM 784 O O . ILE A 1 98 ? -17.064 5.909 0.891 1.00 88.38 98 ILE A O 1
ATOM 788 N N . PRO A 1 99 ? -18.113 7.808 1.502 1.00 89.75 99 PRO A N 1
ATOM 789 C CA . PRO A 1 99 ? -17.212 8.669 0.731 1.00 89.75 99 PRO A CA 1
ATOM 790 C C . PRO A 1 99 ? -15.763 8.570 1.213 1.00 89.75 99 PRO A C 1
ATOM 792 O O . PRO A 1 99 ? -14.839 8.678 0.414 1.00 89.75 99 PRO A O 1
ATOM 795 N N . TYR A 1 100 ? -15.559 8.313 2.507 1.00 88.50 100 TYR A N 1
ATOM 796 C CA . TYR A 1 100 ? -14.234 8.128 3.081 1.00 88.50 100 TYR A CA 1
ATOM 797 C C . TYR A 1 100 ? -13.517 6.890 2.518 1.00 88.50 100 TYR A C 1
ATOM 799 O O . TYR A 1 100 ? -12.388 7.000 2.041 1.00 88.50 100 TYR A O 1
ATOM 807 N N . TYR A 1 101 ? -14.170 5.721 2.502 1.00 86.06 101 TYR A N 1
ATOM 808 C CA . TYR A 1 101 ? -13.580 4.520 1.901 1.00 86.06 101 TYR A CA 1
ATOM 809 C C . TYR A 1 101 ? -13.393 4.668 0.392 1.00 86.06 101 TYR A C 1
ATOM 811 O O . TYR A 1 101 ? -12.381 4.220 -0.141 1.00 86.06 101 TYR A O 1
ATOM 819 N N . TRP A 1 102 ? -14.321 5.344 -0.287 1.00 88.75 102 TRP A N 1
ATOM 820 C CA . TRP A 1 102 ? -14.188 5.642 -1.711 1.00 88.75 102 TRP A CA 1
ATOM 821 C C . TRP A 1 102 ? -12.946 6.492 -1.999 1.00 88.75 102 TRP A C 1
ATOM 823 O O . TRP A 1 102 ? -12.157 6.156 -2.879 1.00 88.75 102 TRP A O 1
ATOM 833 N N . ALA A 1 103 ? -12.708 7.536 -1.201 1.00 89.44 103 ALA A N 1
ATOM 834 C CA . ALA A 1 103 ? -11.515 8.367 -1.316 1.00 89.44 103 ALA A CA 1
ATOM 835 C C . ALA A 1 103 ? -10.224 7.559 -1.114 1.00 89.44 103 ALA A C 1
ATOM 837 O O . ALA A 1 103 ? -9.280 7.728 -1.879 1.00 89.44 103 ALA A O 1
ATOM 838 N N . ILE A 1 104 ? -10.186 6.641 -0.140 1.00 87.94 104 ILE A N 1
ATOM 839 C CA . ILE A 1 104 ? -9.021 5.766 0.075 1.00 87.94 104 ILE A CA 1
ATOM 840 C C . ILE A 1 104 ? -8.761 4.882 -1.146 1.00 87.94 104 ILE A C 1
ATOM 842 O O . ILE A 1 104 ? -7.617 4.774 -1.584 1.00 87.94 104 ILE A O 1
ATOM 846 N N . VAL A 1 105 ? -9.807 4.270 -1.709 1.00 87.19 105 VAL A N 1
ATOM 847 C CA . VAL A 1 105 ? -9.681 3.440 -2.916 1.00 87.19 105 VAL A CA 1
ATOM 848 C C . VAL A 1 105 ? -9.144 4.272 -4.079 1.00 87.19 105 VAL A C 1
ATOM 850 O O . VAL A 1 105 ? -8.209 3.845 -4.752 1.00 87.19 105 VAL A O 1
ATOM 853 N N . HIS A 1 106 ? -9.652 5.489 -4.277 1.00 89.06 106 HIS A N 1
ATOM 854 C CA . HIS A 1 106 ? -9.138 6.381 -5.314 1.00 89.06 106 HIS A CA 1
ATOM 855 C C . HIS A 1 106 ? -7.694 6.813 -5.068 1.00 89.06 106 HIS A C 1
ATOM 857 O O . HIS A 1 106 ? -6.924 6.845 -6.018 1.00 89.06 106 HIS A O 1
ATOM 863 N N . ILE A 1 107 ? -7.289 7.087 -3.826 1.00 87.12 107 ILE A N 1
ATOM 864 C CA . ILE A 1 107 ? -5.887 7.385 -3.500 1.00 87.12 107 ILE A CA 1
ATOM 865 C C . ILE A 1 107 ? -4.994 6.185 -3.835 1.00 87.12 107 ILE A C 1
ATOM 867 O O . ILE A 1 107 ? -3.926 6.374 -4.413 1.00 87.12 107 ILE A O 1
ATOM 871 N N . ALA A 1 108 ? -5.434 4.960 -3.534 1.00 83.88 108 ALA A N 1
ATOM 872 C CA . ALA A 1 108 ? -4.694 3.751 -3.881 1.00 83.88 108 ALA A CA 1
ATOM 873 C C . ALA A 1 108 ? -4.537 3.605 -5.406 1.00 83.88 108 ALA A C 1
ATOM 875 O O . ALA A 1 108 ? -3.414 3.474 -5.888 1.00 83.88 108 ALA A O 1
ATOM 876 N N . VAL A 1 109 ? -5.625 3.736 -6.171 1.00 84.88 109 VAL A N 1
ATOM 877 C CA . VAL A 1 109 ? -5.591 3.653 -7.643 1.00 84.88 109 VAL A CA 1
ATOM 878 C C . VAL A 1 109 ? -4.773 4.794 -8.257 1.00 84.88 109 VAL A C 1
ATOM 880 O O . VAL A 1 109 ? -3.983 4.570 -9.166 1.00 84.88 109 VAL A O 1
ATOM 883 N N . VAL A 1 110 ? -4.897 6.022 -7.747 1.00 86.50 110 VAL A N 1
ATOM 884 C CA . VAL A 1 110 ? -4.085 7.161 -8.204 1.00 86.50 110 VAL A CA 1
ATOM 885 C C . VAL A 1 110 ? -2.610 6.907 -7.921 1.00 86.50 110 VAL A C 1
ATOM 887 O O . VAL A 1 110 ? -1.787 7.129 -8.803 1.00 86.50 110 VAL A O 1
ATOM 890 N N . SER A 1 111 ? -2.263 6.406 -6.731 1.00 81.06 111 SER A N 1
ATOM 891 C CA . SER A 1 111 ? -0.876 6.064 -6.408 1.00 81.06 111 SER A CA 1
ATOM 892 C C . SER A 1 111 ? -0.328 5.009 -7.366 1.00 81.06 111 SER A C 1
ATOM 894 O O . SER A 1 111 ? 0.790 5.143 -7.848 1.00 81.06 111 SER A O 1
ATOM 896 N N . GLU A 1 112 ? -1.143 4.027 -7.734 1.00 77.94 112 GLU A N 1
ATOM 897 C CA . GLU A 1 112 ? -0.786 3.004 -8.704 1.00 77.94 112 GLU A CA 1
ATOM 898 C C . GLU A 1 112 ? -0.583 3.566 -10.117 1.00 77.94 112 GLU A C 1
ATOM 900 O O . GLU A 1 112 ? 0.423 3.260 -10.754 1.00 77.94 112 GLU A O 1
ATOM 905 N N . VAL A 1 113 ? -1.477 4.435 -10.594 1.00 82.44 113 VAL A N 1
ATOM 906 C CA . VAL A 1 113 ? -1.340 5.087 -11.908 1.00 82.44 113 VAL A CA 1
ATOM 907 C C . VAL A 1 113 ? -0.119 6.007 -11.941 1.00 82.44 113 VAL A C 1
ATOM 909 O O . VAL A 1 113 ? 0.606 6.034 -12.933 1.00 82.44 113 VAL A O 1
ATOM 912 N N . VAL A 1 114 ? 0.159 6.730 -10.855 1.00 80.31 114 VAL A N 1
ATOM 913 C CA . VAL A 1 114 ? 1.370 7.552 -10.718 1.00 80.31 114 VAL A CA 1
ATOM 914 C C . VAL A 1 114 ? 2.615 6.665 -10.732 1.00 80.31 114 VAL A C 1
ATOM 916 O O . VAL A 1 114 ? 3.567 6.961 -11.453 1.00 80.31 114 VAL A O 1
ATOM 919 N N . LEU A 1 115 ? 2.615 5.545 -10.003 1.00 74.69 115 LEU A N 1
ATOM 920 C CA . LEU A 1 115 ? 3.718 4.588 -10.046 1.00 74.69 115 LEU A CA 1
ATOM 921 C C . LEU A 1 115 ? 3.900 4.016 -11.457 1.00 74.69 115 LEU A C 1
ATOM 923 O O . LEU A 1 115 ? 5.034 3.929 -11.910 1.00 74.69 115 LEU A O 1
ATOM 927 N N . LEU A 1 116 ? 2.826 3.693 -12.175 1.00 76.31 116 LEU A N 1
ATOM 928 C CA . LEU A 1 116 ? 2.886 3.240 -13.568 1.00 76.31 116 LEU A CA 1
ATOM 929 C C . LEU A 1 116 ? 3.474 4.312 -14.504 1.00 76.31 116 LEU A C 1
ATOM 931 O O . LEU A 1 116 ? 4.256 3.993 -15.399 1.00 76.31 116 LEU A O 1
ATOM 935 N N . ALA A 1 117 ? 3.080 5.575 -14.324 1.00 76.69 117 ALA A N 1
ATOM 936 C CA . ALA A 1 117 ? 3.469 6.677 -15.200 1.00 76.69 117 ALA A CA 1
ATOM 937 C C . ALA A 1 117 ? 4.927 7.116 -14.995 1.00 76.69 117 ALA A C 1
ATOM 939 O O . ALA A 1 117 ? 5.612 7.446 -15.962 1.00 76.69 117 ALA A O 1
ATOM 940 N N . TYR A 1 118 ? 5.404 7.115 -13.747 1.00 69.75 118 TYR A N 1
ATOM 941 C CA . TYR A 1 118 ? 6.721 7.647 -13.387 1.00 69.75 118 TYR A CA 1
ATOM 942 C C . TYR A 1 118 ? 7.763 6.571 -13.059 1.00 69.75 118 TYR A C 1
ATOM 944 O O . TYR A 1 118 ? 8.950 6.888 -12.986 1.00 69.75 118 TYR A O 1
ATOM 952 N N . THR A 1 119 ? 7.366 5.309 -12.857 1.00 68.12 119 THR A N 1
ATOM 953 C CA . THR A 1 119 ? 8.285 4.231 -12.457 1.00 68.12 119 THR A CA 1
ATOM 954 C C . THR A 1 119 ? 8.073 2.950 -13.269 1.00 68.12 119 THR A C 1
ATOM 956 O O . THR A 1 119 ? 6.969 2.629 -13.698 1.00 68.12 119 THR A O 1
ATOM 959 N N . GLY A 1 120 ? 9.138 2.170 -13.473 1.00 64.56 120 GLY A N 1
ATOM 960 C CA . GLY A 1 120 ? 9.076 0.868 -14.148 1.00 64.56 120 GLY A CA 1
ATOM 961 C C . GLY A 1 120 ? 8.693 -0.306 -13.240 1.00 64.56 120 GLY A C 1
ATOM 962 O O . GLY A 1 120 ? 8.888 -1.455 -13.633 1.00 64.56 120 GLY A O 1
ATOM 963 N N . ILE A 1 121 ? 8.204 -0.053 -12.021 1.00 64.44 121 ILE A N 1
ATOM 964 C CA . ILE A 1 121 ? 8.021 -1.088 -10.986 1.00 64.44 121 ILE A CA 1
ATOM 965 C C . ILE A 1 121 ? 6.868 -2.040 -11.353 1.00 64.44 121 ILE A C 1
ATOM 967 O O . ILE A 1 121 ? 6.942 -3.248 -11.122 1.00 64.44 121 ILE A O 1
ATOM 971 N N . PHE A 1 122 ? 5.826 -1.498 -11.984 1.00 67.69 122 PHE A N 1
ATOM 972 C CA . PHE A 1 122 ? 4.585 -2.185 -12.323 1.00 67.69 122 PHE A CA 1
ATOM 973 C C . PHE A 1 122 ? 4.271 -1.968 -13.807 1.00 67.69 122 PHE A C 1
ATOM 975 O O . PHE A 1 122 ? 4.433 -0.863 -14.317 1.00 67.69 122 PHE A O 1
ATOM 982 N N . ARG A 1 123 ? 3.844 -3.011 -14.522 1.00 66.44 123 ARG A N 1
ATOM 983 C CA . ARG A 1 123 ? 3.317 -2.924 -15.890 1.00 66.44 123 ARG A CA 1
ATOM 984 C C . ARG A 1 123 ? 2.029 -3.730 -15.963 1.00 66.44 123 ARG A C 1
ATOM 986 O O . ARG A 1 123 ? 1.995 -4.878 -15.523 1.00 66.44 123 ARG A O 1
ATOM 993 N N . PHE A 1 124 ? 0.995 -3.143 -16.549 1.00 64.31 124 PHE A N 1
ATOM 994 C CA . PHE A 1 124 ? -0.191 -3.900 -16.919 1.00 64.31 124 PHE A CA 1
ATOM 995 C C . PHE A 1 124 ? 0.141 -4.793 -18.106 1.00 64.31 124 PHE A C 1
ATOM 997 O O . PHE A 1 124 ? 0.686 -4.321 -19.106 1.00 64.31 124 PHE A O 1
ATOM 1004 N N . THR A 1 125 ? -0.197 -6.072 -17.999 1.00 62.94 125 THR A N 1
ATOM 1005 C CA . THR A 1 125 ? -0.303 -6.898 -19.196 1.00 62.94 125 THR A CA 1
ATOM 1006 C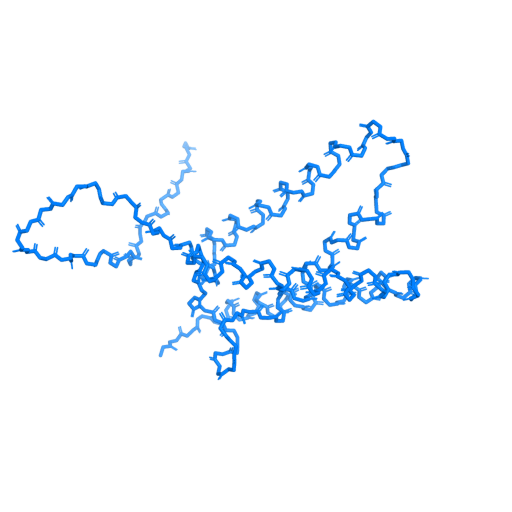 C . THR A 1 125 ? -1.636 -6.578 -19.835 1.00 62.94 125 THR A C 1
ATOM 1008 O O . THR A 1 125 ? -2.701 -6.892 -19.310 1.00 62.94 125 THR A O 1
ATOM 1011 N N . SER A 1 126 ? -1.585 -5.950 -20.998 1.00 55.53 126 SER A N 1
ATOM 1012 C CA . SER A 1 126 ? -2.704 -5.928 -21.925 1.00 55.53 126 SER A CA 1
ATOM 1013 C C . SER A 1 126 ? -2.838 -7.317 -22.558 1.00 55.53 126 SER A C 1
ATOM 1015 O O . SER A 1 126 ? -2.435 -7.550 -23.696 1.00 55.53 126 SER A O 1
ATOM 1017 N N . ALA A 1 127 ? -3.396 -8.274 -21.814 1.00 48.47 127 ALA A N 1
ATOM 1018 C CA . ALA A 1 127 ? -3.840 -9.540 -22.384 1.00 48.47 127 ALA A CA 1
ATOM 1019 C C . ALA A 1 127 ? -5.109 -9.295 -23.224 1.00 48.47 127 ALA A C 1
ATOM 1021 O O . ALA A 1 127 ? -6.224 -9.424 -22.739 1.00 48.47 127 ALA A O 1
ATOM 1022 N N . GLY A 1 128 ? -4.902 -8.926 -24.491 1.00 40.38 128 GLY A N 1
ATOM 1023 C CA . GLY A 1 128 ? -5.755 -9.301 -25.620 1.00 40.38 128 GLY A CA 1
ATOM 1024 C C . GLY A 1 128 ? -7.089 -8.573 -25.814 1.00 40.38 128 GLY A C 1
ATOM 1025 O O . GLY A 1 128 ? -8.119 -8.998 -25.311 1.00 40.38 128 GLY A O 1
ATOM 1026 N N . ILE A 1 129 ? -7.104 -7.639 -26.770 1.00 38.09 129 ILE A N 1
ATOM 1027 C CA . ILE A 1 129 ? -8.078 -7.716 -27.869 1.00 38.09 129 ILE A CA 1
ATOM 1028 C C . ILE A 1 129 ? -7.294 -7.561 -29.178 1.00 38.09 129 ILE A C 1
ATOM 1030 O O . ILE A 1 129 ? -7.312 -6.515 -29.816 1.00 38.09 129 ILE A O 1
ATOM 1034 N N . CYS A 1 130 ? -6.564 -8.600 -29.589 1.00 42.22 130 CYS A N 1
ATOM 1035 C CA . CYS A 1 130 ? -6.440 -8.818 -31.028 1.00 42.22 130 CYS A CA 1
ATOM 1036 C C . CYS A 1 130 ? -7.760 -9.456 -31.440 1.00 42.22 130 CYS A C 1
ATOM 1038 O O . CYS A 1 130 ? -8.029 -10.616 -31.134 1.00 42.22 130 CYS A O 1
ATOM 1040 N N . GLY A 1 131 ? -8.631 -8.643 -32.031 1.00 39.53 131 GLY A N 1
ATOM 1041 C CA . GLY A 1 131 ? -9.836 -9.142 -32.659 1.00 39.53 131 GLY A CA 1
ATOM 1042 C C . GLY A 1 131 ? -9.470 -10.131 -33.764 1.00 39.53 131 GLY A C 1
ATOM 1043 O O . GLY A 1 131 ? -8.637 -9.836 -34.614 1.00 39.53 131 GLY A O 1
ATOM 1044 N N . THR A 1 132 ? -10.179 -11.257 -33.760 1.00 35.16 132 THR A N 1
ATOM 1045 C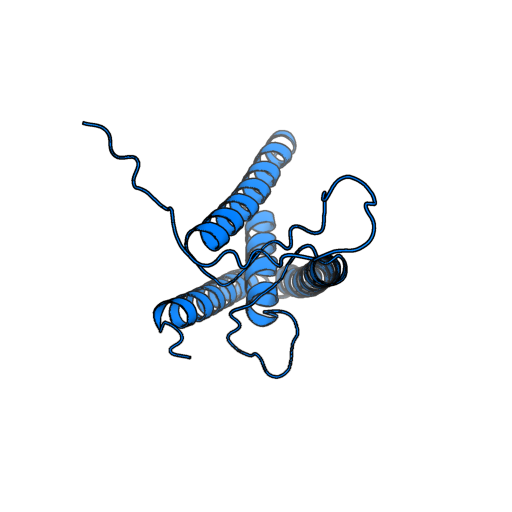 CA . THR A 1 132 ? -10.388 -12.216 -34.859 1.00 35.16 132 THR A CA 1
ATOM 1046 C C . THR A 1 132 ? -9.252 -13.189 -35.225 1.00 35.16 132 THR A C 1
ATOM 1048 O O . THR A 1 132 ? -8.079 -12.825 -35.221 1.00 35.16 132 THR A O 1
ATOM 1051 N N . PRO A 1 133 ? -9.600 -14.452 -35.558 1.00 40.22 133 PRO A N 1
ATOM 1052 C CA . PRO A 1 133 ? -8.643 -15.443 -36.024 1.00 40.22 133 PRO A CA 1
ATOM 1053 C C . PRO A 1 133 ? -8.302 -15.172 -37.494 1.00 40.22 133 PRO A C 1
ATOM 1055 O O . PRO A 1 133 ? -9.168 -15.266 -38.361 1.00 40.22 133 PRO A O 1
ATOM 1058 N N . THR A 1 134 ? -7.037 -14.895 -37.797 1.00 43.47 134 THR A N 1
ATOM 1059 C CA . THR A 1 134 ? -6.501 -15.012 -39.160 1.00 43.47 134 THR A CA 1
ATOM 1060 C C . THR A 1 134 ? -5.303 -15.968 -39.163 1.00 43.47 134 THR A C 1
ATOM 1062 O O . THR A 1 134 ? -4.407 -15.841 -38.326 1.00 43.47 134 THR A O 1
ATOM 1065 N N . PRO A 1 135 ? -5.272 -16.971 -40.062 1.00 41.97 135 PRO A N 1
ATOM 1066 C CA . PRO A 1 135 ? -4.111 -17.834 -40.263 1.00 41.97 135 PRO A CA 1
ATOM 1067 C C . PRO A 1 135 ? -3.175 -17.249 -41.343 1.00 41.97 135 PRO A C 1
ATOM 1069 O O . PRO A 1 135 ? -3.605 -16.420 -42.142 1.00 41.97 135 PRO A O 1
ATOM 1072 N N . PRO A 1 136 ? -1.954 -17.786 -41.508 1.00 53.88 136 PRO A N 1
ATOM 1073 C CA . PRO A 1 136 ? -0.896 -17.940 -40.523 1.00 53.88 136 PRO A CA 1
ATOM 1074 C C . PRO A 1 136 ? 0.247 -16.967 -40.874 1.00 53.88 136 PRO A C 1
ATOM 1076 O O . PRO A 1 136 ? 0.843 -17.060 -41.944 1.00 53.88 136 PRO A O 1
ATOM 1079 N N . GLY A 1 137 ? 0.594 -16.029 -39.995 1.00 43.12 137 GLY A N 1
ATOM 1080 C CA . GLY A 1 137 ? 1.701 -15.126 -40.313 1.00 43.12 137 GLY A CA 1
ATOM 1081 C C . GLY A 1 137 ? 1.915 -14.010 -39.311 1.00 43.12 137 GLY A C 1
ATOM 1082 O O . GLY A 1 137 ? 1.427 -12.907 -39.507 1.00 43.12 137 GLY A O 1
ATOM 1083 N N . GLY A 1 138 ? 2.710 -14.299 -38.281 1.00 35.88 138 GLY A N 1
ATOM 1084 C CA . GLY A 1 138 ? 3.414 -13.285 -37.499 1.00 35.88 138 GLY A CA 1
ATOM 1085 C C . GLY A 1 138 ? 2.627 -12.682 -36.338 1.00 35.88 138 GLY A C 1
ATOM 1086 O O . GLY A 1 138 ? 1.918 -11.696 -36.492 1.00 35.88 138 GLY A O 1
ATOM 1087 N N . CYS A 1 139 ? 2.869 -13.193 -35.129 1.00 38.91 139 CYS A N 1
ATOM 1088 C CA . CYS A 1 139 ? 2.727 -12.377 -33.925 1.00 38.91 139 CYS A CA 1
ATOM 1089 C C . CYS A 1 139 ? 3.881 -11.369 -33.900 1.00 38.91 139 CYS A C 1
ATOM 1091 O O . CYS A 1 139 ? 4.991 -11.699 -33.480 1.00 38.91 139 CYS A O 1
ATOM 1093 N N . SER A 1 140 ? 3.645 -10.141 -34.350 1.00 33.94 140 SER A N 1
ATOM 1094 C CA . SER A 1 140 ? 4.530 -9.020 -34.050 1.00 33.94 140 SER A CA 1
ATOM 1095 C C . SER A 1 140 ? 4.335 -8.636 -32.584 1.00 33.94 140 SER A C 1
ATOM 1097 O O . SER A 1 140 ? 3.396 -7.941 -32.207 1.00 33.94 140 SER A O 1
ATOM 1099 N N . THR A 1 141 ? 5.241 -9.106 -31.728 1.00 37.19 141 THR A N 1
ATOM 1100 C CA . THR A 1 141 ? 5.420 -8.570 -30.379 1.00 37.19 141 THR A CA 1
ATOM 1101 C C . THR A 1 141 ? 5.793 -7.094 -30.492 1.00 37.19 141 THR A C 1
ATOM 1103 O O . THR A 1 141 ? 6.952 -6.757 -30.739 1.00 37.19 141 THR A O 1
ATOM 1106 N N . SER A 1 142 ? 4.827 -6.194 -30.314 1.00 35.53 142 SER A N 1
ATOM 1107 C CA . SER A 1 142 ? 5.108 -4.784 -30.064 1.00 35.53 142 SER A CA 1
ATOM 1108 C C . SER A 1 142 ? 5.702 -4.655 -28.661 1.00 35.53 142 SER A C 1
ATOM 1110 O O . SER A 1 142 ? 5.006 -4.455 -27.668 1.00 35.53 142 SER A O 1
ATOM 1112 N N . SER A 1 143 ? 7.022 -4.810 -28.603 1.00 36.34 143 SER A N 1
ATOM 1113 C CA . SER A 1 143 ? 7.892 -4.182 -27.616 1.00 36.34 143 SER A CA 1
ATOM 1114 C C . SER A 1 143 ? 7.523 -2.696 -27.521 1.00 36.34 143 SER A C 1
ATOM 1116 O O . SER A 1 143 ? 7.895 -1.908 -28.389 1.00 36.34 143 SER A O 1
ATOM 1118 N N . SER A 1 144 ? 6.769 -2.294 -26.494 1.00 36.59 144 SER A N 1
ATOM 1119 C CA . SER A 1 144 ? 6.593 -0.880 -26.154 1.00 36.59 144 SER A CA 1
ATOM 1120 C C . SER A 1 144 ? 7.858 -0.388 -25.441 1.00 36.59 144 SER A C 1
ATOM 1122 O O . SER A 1 144 ? 7.907 -0.244 -24.217 1.00 36.59 144 SER A O 1
ATOM 1124 N N . SER A 1 145 ? 8.909 -0.206 -26.234 1.00 33.94 145 SER A N 1
ATOM 1125 C CA . SER A 1 145 ? 10.113 0.540 -25.890 1.00 33.94 145 SER A CA 1
ATOM 1126 C C . SER A 1 145 ? 9.869 2.019 -26.194 1.00 33.94 145 SER A C 1
ATOM 1128 O O . SER A 1 145 ? 9.702 2.356 -27.357 1.00 33.94 145 SER A O 1
ATOM 1130 N N . GLY A 1 146 ? 9.857 2.867 -25.158 1.00 36.66 146 GLY A N 1
ATOM 1131 C CA . GLY A 1 146 ? 10.248 4.287 -25.202 1.00 36.66 146 GLY A CA 1
ATOM 1132 C C . GLY A 1 146 ? 9.466 5.286 -26.080 1.00 36.66 146 GLY A C 1
ATOM 1133 O O . GLY A 1 146 ? 9.363 5.127 -27.288 1.00 36.66 146 GLY A O 1
ATOM 1134 N N . SER A 1 147 ? 9.133 6.436 -25.473 1.00 40.03 147 SER A N 1
ATOM 1135 C CA . SER A 1 147 ? 8.554 7.661 -26.081 1.00 40.03 147 SER A CA 1
ATOM 1136 C C . SER A 1 147 ? 7.038 7.550 -26.308 1.00 40.03 147 SER A C 1
ATOM 1138 O O . SER A 1 147 ? 6.582 6.631 -26.958 1.00 40.03 147 SER A O 1
ATOM 1140 N N . GLU A 1 148 ? 6.158 8.385 -25.753 1.00 38.00 148 GLU A N 1
ATOM 1141 C CA . GLU A 1 148 ? 6.192 9.844 -25.730 1.00 38.00 148 GLU A CA 1
ATOM 1142 C C . GLU A 1 148 ? 5.482 10.396 -24.476 1.00 38.00 148 GLU A C 1
ATOM 1144 O O . GLU A 1 148 ? 4.258 10.438 -24.400 1.00 38.00 148 GLU A O 1
ATOM 1149 N N . ALA A 1 149 ? 6.247 10.881 -23.497 1.00 36.16 149 ALA A N 1
ATOM 11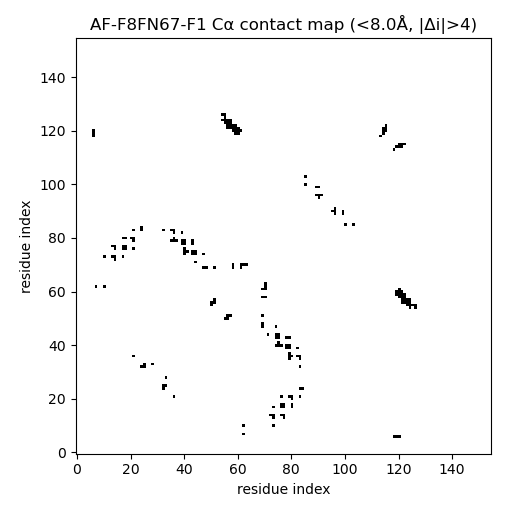50 C CA . ALA A 1 149 ? 5.758 11.874 -22.542 1.00 36.16 149 ALA A CA 1
ATOM 1151 C C . ALA A 1 149 ? 6.199 13.249 -23.057 1.00 36.16 149 ALA A C 1
ATOM 1153 O O . ALA A 1 149 ? 7.160 13.841 -22.566 1.00 36.16 149 ALA A O 1
ATOM 1154 N N . LYS A 1 150 ? 5.546 13.727 -24.124 1.00 35.44 150 LYS A N 1
ATOM 1155 C CA . LYS A 1 150 ? 5.660 15.127 -24.534 1.00 35.44 150 LYS A CA 1
ATOM 1156 C C . LYS A 1 150 ? 4.834 15.965 -23.567 1.00 35.44 150 LYS A C 1
ATOM 1158 O O . LYS A 1 150 ? 3.613 15.848 -23.509 1.00 35.44 150 LYS A O 1
ATOM 1163 N N . LEU A 1 151 ? 5.565 16.773 -22.803 1.00 36.12 151 LEU A N 1
ATOM 1164 C CA . LEU A 1 151 ? 5.100 17.902 -22.013 1.00 36.12 151 LEU A CA 1
ATOM 1165 C C . LEU A 1 151 ? 3.939 18.630 -22.704 1.00 36.12 151 LEU A C 1
ATOM 1167 O O . LEU A 1 151 ? 4.105 19.210 -23.775 1.00 36.12 151 LEU A O 1
ATOM 1171 N N . PHE A 1 152 ? 2.799 18.657 -22.025 1.00 37.03 152 PHE A N 1
ATOM 1172 C CA . PHE A 1 152 ? 1.755 19.651 -22.216 1.00 37.03 152 PHE A CA 1
ATOM 1173 C C . PHE A 1 152 ? 2.107 20.839 -21.302 1.00 37.03 152 PHE A C 1
ATOM 1175 O O . PHE A 1 152 ? 1.786 20.839 -20.117 1.00 37.03 152 PHE A O 1
ATOM 1182 N N . LEU A 1 153 ? 2.838 21.821 -21.832 1.00 33.31 153 LEU A N 1
ATOM 1183 C CA . LEU A 1 153 ? 2.884 23.183 -21.293 1.00 33.31 153 LEU A CA 1
ATOM 1184 C C . LEU A 1 153 ? 2.294 24.104 -22.368 1.00 33.31 153 LEU A C 1
ATOM 1186 O O . LEU A 1 153 ? 2.825 24.118 -23.480 1.00 33.31 153 LEU A O 1
ATOM 1190 N N . PRO A 1 154 ? 1.208 24.841 -22.092 1.00 48.00 154 PRO A N 1
ATOM 1191 C CA . PRO A 1 154 ? 0.756 25.915 -22.963 1.00 48.00 154 PRO A CA 1
ATOM 1192 C C . PRO A 1 154 ? 1.406 27.255 -22.580 1.00 48.00 154 PRO A C 1
ATOM 1194 O O . PRO A 1 154 ? 1.463 27.578 -21.396 1.00 48.00 154 PRO A O 1
ATOM 1197 N N . GLY A 1 155 ? 1.784 28.032 -23.604 1.00 39.44 155 GLY A N 1
ATOM 1198 C CA . GLY A 1 155 ? 1.845 29.505 -23.592 1.00 39.44 155 GLY A CA 1
ATOM 1199 C C . GLY A 1 155 ? 3.082 30.141 -22.988 1.00 39.44 155 GLY A C 1
ATOM 1200 O O . GLY A 1 155 ? 3.033 30.441 -21.779 1.00 39.44 155 GLY A O 1
#

Mean predicted aligned error: 13.11 Å

Nearest PDB structures (foldseek):
  8gym-assembly1_l  TM=3.290E-01  e=1.731E+00  Tetrahymena thermophila SB210
  8u3z-assembly1_N  TM=4.623E-01  e=3.472E+00  Mus musculus
  4zm1-assembly1_A  TM=2.579E-01  e=5.212E+00  Shigella flexneri

Solvent-accessible surface area (backbone atoms only — not comparable to full-atom values): 9337 Å² total; per-residue (Å²): 132,90,74,61,68,66,60,56,51,50,52,50,47,52,31,51,52,18,43,52,50,36,51,57,58,23,71,74,44,53,76,65,42,42,53,50,37,53,53,36,23,52,51,44,46,50,51,53,50,50,38,41,72,71,43,47,48,44,65,82,53,56,100,59,75,87,86,44,103,54,68,56,66,50,42,53,16,43,46,19,26,55,50,51,50,54,63,73,71,51,60,89,52,70,85,52,38,58,62,51,53,50,49,50,52,50,51,51,53,48,52,49,52,49,41,47,75,77,37,69,48,49,40,74,43,84,78,72,84,78,78,76,95,75,90,86,82,78,88,77,79,79,75,87,70,80,88,82,89,74,81,90,76,86,134

Radius of gyration: 19.34 Å; Cα contacts (8 Å, |Δi|>4): 109; chains: 1; bounding box: 45×47×61 Å

Sequence (155 aa):
MKFPWYEYAANIATIVIGAAGSLFLIKRDLKRYGLLFLLSGAVGTGLCYAFVLAGLYIFPNRPIQTIWSLPFLVMVTFVPFTVLAGVQFSPQRWIWKIPYYWAIVHIAVVSEVVLLAYTGIFRFTSAGICGTPTPPGGCSTSSSSGSEAKLFLPG

Secondary structure (DSSP, 8-state):
----HHHHHHHHHHHHHHHHHHHHHHTT-HHHHH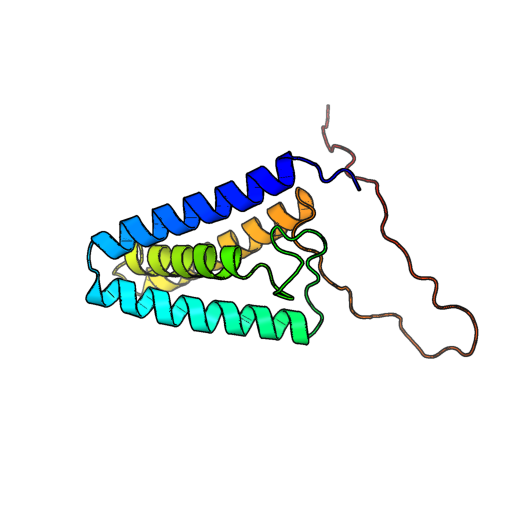HHHHHHHHHHHHHHHHHHHTT-EE-S--S-TTT-SS-HHHHHHHHHHHHHHHHHT--SSHHHHHHHHHHHHHHHHHHHHHHHHH-SS-EE-------S---SS--------S---------

InterPro domains:
  IPR048147 CBO0543-like [NF041644] (27-122)

Foldseek 3Di:
DPDPVVQVVVLVVLLCCLQVLLVVLCVVPVPPLVVLLVVQLVVQLVVVVVCVVVQFKAFPDEPDPDPDSDNSSSSSRNRSSLVSCLVVPADPDPVRNVVSVVVSVVVVVVVVVVCVVPHSGMDTPPPDDPDDDDDDDDDPPPPPPDDDPPDDDDD

Organism: Paenibacillus mucilaginosus (strain KNP414) (NCBI:txid1036673)